Protein AF-A0AAV8YKA9-F1 (afdb_monomer_lite)

Secondary structure (DSSP, 8-state):
-TTHHHHHHHHIIIIITTT---HHHHH-TTT--S---------PPPP-------PPTTEESTTS-EE-TTEEEEEE-SS-EEEEEPPTTBSS-BSSSSGGGBSSBPTTEEEETTTEEEEGGG---

Radius of gyration: 22.98 Å; chains: 1; bounding box: 53×54×50 Å

Organism: NCBI:txid1265417

Structure (mmCIF, N/CA/C/O backbone):
data_AF-A0AAV8YKA9-F1
#
_entry.id   AF-A0AAV8YKA9-F1
#
loop_
_atom_site.group_PDB
_atom_site.id
_atom_site.type_symbol
_atom_site.label_atom_id
_atom_site.label_alt_id
_atom_site.label_comp_id
_atom_site.label_asym_id
_atom_site.label_entity_id
_atom_site.label_seq_id
_atom_site.pdbx_PDB_ins_code
_atom_site.Cartn_x
_atom_site.Cartn_y
_atom_site.Cartn_z
_atom_site.occupancy
_atom_site.B_iso_or_equiv
_atom_site.auth_seq_id
_atom_site.auth_comp_id
_atom_site.auth_asym_id
_atom_site.auth_atom_id
_atom_site.pdbx_PDB_model_num
ATOM 1 N N . MET A 1 1 ? -8.474 42.521 8.235 1.00 45.38 1 MET A N 1
ATOM 2 C CA . MET A 1 1 ? -7.751 42.774 9.494 1.00 45.38 1 MET A CA 1
ATOM 3 C C . MET A 1 1 ? -7.545 41.431 10.164 1.00 45.38 1 MET A C 1
ATOM 5 O O . MET A 1 1 ? -8.525 40.739 10.382 1.00 45.38 1 MET A O 1
ATOM 9 N N . VAL A 1 2 ? -6.290 41.041 10.376 1.00 50.59 2 VAL A N 1
ATOM 10 C CA . VAL A 1 2 ? -5.842 39.790 11.018 1.00 50.59 2 VAL A CA 1
ATOM 11 C C . VAL A 1 2 ? -5.698 40.077 12.515 1.00 50.59 2 VAL A C 1
ATOM 13 O O . VAL A 1 2 ? -4.612 40.037 13.054 1.00 50.59 2 VAL A O 1
ATOM 16 N N . GLU A 1 3 ? -6.768 40.554 13.144 1.00 51.59 3 GLU A N 1
ATOM 17 C CA . GLU A 1 3 ? -6.716 41.027 14.543 1.00 51.59 3 GLU A CA 1
ATOM 18 C C . GLU A 1 3 ? -7.886 40.444 15.353 1.00 51.59 3 GLU A C 1
ATOM 20 O O . GLU A 1 3 ? -7.728 40.112 16.517 1.00 51.59 3 GLU A O 1
ATOM 25 N N . GLU A 1 4 ? -9.044 40.185 14.730 1.00 51.38 4 GLU A N 1
ATOM 26 C CA . GLU A 1 4 ? -10.173 39.498 15.395 1.00 51.38 4 GLU A CA 1
ATOM 27 C C . GLU A 1 4 ? -9.948 37.978 15.542 1.00 51.38 4 GLU A C 1
ATOM 29 O O . GLU A 1 4 ? -10.684 37.283 16.238 1.00 51.38 4 GLU A O 1
ATOM 34 N N . SER A 1 5 ? -8.924 37.438 14.878 1.00 53.69 5 SER A N 1
ATOM 35 C CA . SER A 1 5 ? -8.603 36.006 14.886 1.00 53.69 5 SER A CA 1
ATOM 36 C C . SER A 1 5 ? -7.747 35.579 16.084 1.00 53.69 5 SER A C 1
ATOM 38 O O . SER A 1 5 ? -7.619 34.382 16.322 1.00 53.69 5 SER A O 1
ATOM 40 N N . GLU A 1 6 ? -7.166 36.526 16.827 1.00 54.12 6 GLU A N 1
ATOM 41 C CA . GLU A 1 6 ? -6.240 36.233 17.932 1.00 54.12 6 GLU A CA 1
ATOM 42 C C . GLU A 1 6 ? -6.951 36.168 19.295 1.00 54.12 6 GLU A C 1
ATOM 44 O O . GLU A 1 6 ? -6.663 35.277 20.089 1.00 54.12 6 GLU A O 1
ATOM 49 N N . GLU A 1 7 ? -7.964 37.009 19.533 1.00 59.78 7 GLU A N 1
ATOM 50 C CA . GLU A 1 7 ? -8.705 37.048 20.810 1.00 59.78 7 GLU A CA 1
ATOM 51 C C . GLU A 1 7 ? -9.440 35.726 21.108 1.00 59.78 7 GLU A C 1
ATOM 53 O O . GLU A 1 7 ? -9.473 35.240 22.239 1.00 59.78 7 GLU A O 1
ATOM 58 N N . SER A 1 8 ? -9.982 35.091 20.067 1.00 56.53 8 SER A N 1
ATOM 59 C CA . SER A 1 8 ? -10.696 33.816 20.193 1.00 56.53 8 SER A CA 1
ATOM 60 C C . SER A 1 8 ? -9.776 32.651 20.579 1.00 56.53 8 SER A C 1
ATOM 62 O O . SER A 1 8 ? -10.197 31.753 21.315 1.00 56.53 8 SER A O 1
ATOM 64 N N . LEU A 1 9 ? -8.521 32.663 20.110 1.00 61.44 9 LEU A N 1
ATOM 65 C CA . LEU A 1 9 ? -7.509 31.655 20.445 1.00 61.44 9 LEU A CA 1
ATOM 66 C C . LEU A 1 9 ? -7.063 31.785 21.901 1.00 61.44 9 LEU A C 1
ATOM 68 O O . LEU A 1 9 ? -6.892 30.770 22.580 1.00 61.44 9 LEU A O 1
ATOM 72 N N . GLU A 1 10 ? -6.920 33.017 22.388 1.00 65.19 10 GLU A N 1
ATOM 73 C CA . GLU A 1 10 ? -6.549 33.280 23.776 1.00 65.19 10 GLU A CA 1
ATOM 74 C C . GLU A 1 10 ? -7.651 32.849 24.752 1.00 65.19 10 GLU A C 1
ATOM 76 O O . GLU A 1 10 ? -7.357 32.150 25.722 1.00 65.19 10 GLU A O 1
ATOM 81 N N . ASP A 1 11 ? -8.925 33.156 24.488 1.00 67.94 11 ASP A N 1
ATOM 82 C CA . ASP A 1 11 ? -10.021 32.755 25.386 1.00 67.94 11 ASP A CA 1
ATOM 83 C C . ASP A 1 11 ? -10.173 31.226 25.494 1.00 67.94 11 ASP A C 1
ATOM 85 O O . ASP A 1 11 ? -10.336 30.680 26.593 1.00 67.94 11 ASP A O 1
ATOM 89 N N . TRP A 1 12 ? -10.019 30.497 24.379 1.00 66.75 12 TRP A N 1
ATOM 90 C CA . TRP A 1 12 ? -9.986 29.033 24.426 1.00 66.75 12 TRP A CA 1
ATOM 91 C C . TRP A 1 12 ? -8.803 28.523 25.255 1.00 66.75 12 TRP A C 1
ATOM 93 O O . TRP A 1 12 ? -8.967 27.646 26.112 1.00 66.75 12 TRP A O 1
ATOM 103 N N . TRP A 1 13 ? -7.620 29.105 25.030 1.00 68.38 13 TRP A N 1
ATOM 104 C CA . TRP A 1 13 ? -6.394 28.725 25.719 1.00 68.38 13 TRP A CA 1
ATOM 105 C C . TRP A 1 13 ? -6.483 28.974 27.228 1.00 68.38 13 TRP A C 1
ATOM 107 O O . TRP A 1 13 ? -6.010 28.149 28.003 1.00 68.38 13 TRP A O 1
ATOM 117 N N . PHE A 1 14 ? -7.117 30.050 27.691 1.00 68.69 14 PHE A N 1
ATOM 118 C CA . PHE A 1 14 ? -7.175 30.337 29.127 1.00 68.69 14 PHE A CA 1
ATOM 119 C C . PHE A 1 14 ? -8.359 29.684 29.851 1.00 68.69 14 PHE A C 1
ATOM 121 O O . PHE A 1 14 ? -8.208 29.316 31.017 1.00 68.69 14 PHE A O 1
ATOM 128 N N . ASN A 1 15 ? -9.506 29.491 29.189 1.00 71.62 15 ASN A N 1
ATOM 129 C CA . ASN A 1 15 ? -10.756 29.178 29.893 1.00 71.62 15 ASN A CA 1
ATOM 130 C C . ASN A 1 15 ? -11.449 27.873 29.471 1.00 71.62 15 ASN A C 1
ATOM 132 O O . ASN A 1 15 ? -12.316 27.398 30.207 1.00 71.62 15 ASN A O 1
ATOM 136 N N . LYS A 1 16 ? -11.118 27.281 28.312 1.00 63.84 16 LYS A N 1
ATOM 137 C CA . LYS A 1 16 ? -11.929 26.195 27.717 1.00 63.84 16 LYS A CA 1
ATOM 138 C C . LYS A 1 16 ? -11.222 24.855 27.534 1.00 63.84 16 LYS A C 1
ATOM 140 O O . LYS A 1 16 ? -11.895 23.878 27.211 1.00 63.84 16 LYS A O 1
ATOM 145 N N . GLN A 1 17 ? -9.929 24.760 27.853 1.00 62.62 17 GLN A N 1
ATOM 146 C CA . GLN A 1 17 ? -9.156 23.513 27.726 1.00 62.62 17 GLN A CA 1
ATOM 147 C C . GLN A 1 17 ? -9.721 22.337 28.547 1.00 62.62 17 GLN A C 1
ATOM 149 O O . GLN A 1 17 ? -9.538 21.182 28.178 1.00 62.62 17 GLN A O 1
ATOM 154 N N . THR A 1 18 ? -10.409 22.603 29.660 1.00 61.62 18 THR A N 1
ATOM 155 C CA . THR A 1 18 ? -10.994 21.567 30.528 1.00 61.62 18 THR A CA 1
ATOM 156 C C . THR A 1 18 ? -12.390 21.110 30.099 1.00 61.62 18 THR A C 1
ATOM 158 O O . THR A 1 18 ? -12.767 19.987 30.424 1.00 61.62 18 THR A O 1
ATOM 161 N N . GLU A 1 19 ? -13.153 21.944 29.387 1.00 60.59 19 GLU A N 1
ATOM 162 C CA . GLU A 1 19 ? -14.506 21.611 28.903 1.00 60.59 19 GLU A CA 1
ATOM 163 C C . GLU A 1 19 ? -14.487 21.064 27.465 1.00 60.59 19 GLU A C 1
ATOM 165 O O . GLU A 1 19 ? -15.193 20.105 27.163 1.00 60.59 19 GLU A O 1
ATOM 170 N N . GLU A 1 20 ? -13.650 21.625 26.588 1.00 62.34 20 GLU A N 1
ATOM 171 C CA . GLU A 1 20 ? -13.492 21.228 25.181 1.00 62.34 20 GLU A CA 1
ATOM 172 C C . GLU A 1 20 ? -11.983 21.205 24.832 1.00 62.34 20 GLU A C 1
ATOM 174 O O . GLU A 1 20 ? -11.464 22.155 24.241 1.00 62.34 20 GLU A O 1
ATOM 179 N N . PRO A 1 21 ? -11.248 20.133 25.206 1.00 64.44 21 PRO A N 1
ATOM 180 C CA . PRO A 1 21 ? -9.786 20.045 25.063 1.00 64.44 21 PRO A CA 1
ATOM 181 C C . PRO A 1 21 ? -9.303 19.934 23.610 1.00 64.44 21 PRO A C 1
ATOM 183 O O . PRO A 1 21 ? -8.108 20.055 23.343 1.00 64.44 21 PRO A O 1
ATOM 186 N N . ASP A 1 22 ? -10.208 19.675 22.665 1.00 63.34 22 ASP A N 1
ATOM 187 C CA . ASP A 1 22 ? -9.878 19.562 21.249 1.00 63.34 22 ASP A CA 1
ATOM 188 C C . ASP A 1 22 ? -10.021 20.927 20.562 1.00 63.34 22 ASP A C 1
ATOM 190 O O . ASP A 1 22 ? -11.109 21.344 20.156 1.00 63.34 22 ASP A O 1
ATOM 194 N N . LEU A 1 23 ? -8.884 21.614 20.429 1.00 65.38 23 LEU A N 1
ATOM 195 C CA . LEU A 1 23 ? -8.771 22.909 19.755 1.00 65.38 23 LEU A CA 1
ATOM 196 C C . LEU A 1 23 ? -9.327 22.864 18.325 1.00 65.38 23 LEU A C 1
ATOM 198 O O . LEU A 1 23 ? -9.975 23.812 17.882 1.00 65.38 23 LEU A O 1
ATOM 202 N N . ASN A 1 24 ? -9.110 21.757 17.603 1.00 66.62 24 ASN A N 1
ATOM 203 C CA . ASN A 1 24 ? -9.588 21.626 16.231 1.00 66.62 24 ASN A CA 1
ATOM 204 C C . ASN A 1 24 ? -11.107 21.543 16.207 1.00 66.62 24 ASN A C 1
ATOM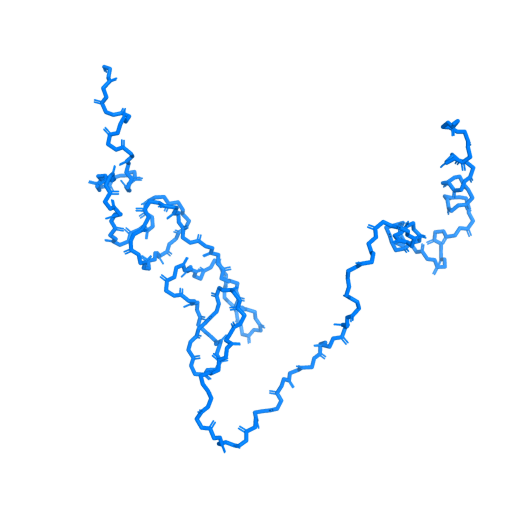 206 O O . ASN A 1 24 ? -11.718 22.148 15.339 1.00 66.62 24 ASN A O 1
ATOM 210 N N . LYS A 1 25 ? -11.732 20.859 17.167 1.00 63.44 25 LYS A N 1
ATOM 211 C CA . LYS A 1 25 ? -13.193 20.804 17.284 1.00 63.44 25 LYS A CA 1
ATOM 212 C C . LYS A 1 25 ? -13.802 22.166 17.636 1.00 63.44 25 LYS A C 1
ATOM 214 O O . LYS A 1 25 ? -14.838 22.510 17.073 1.00 63.44 25 LYS A O 1
ATOM 219 N N . TYR A 1 26 ? -13.156 22.936 18.515 1.00 61.91 26 TYR A N 1
ATOM 220 C CA . TYR A 1 26 ? -13.631 24.263 18.923 1.00 61.91 26 TYR A CA 1
ATOM 221 C C . TYR A 1 26 ? -13.585 25.283 17.773 1.00 61.91 26 TYR A C 1
ATOM 223 O O . TYR A 1 26 ? -14.528 26.048 17.595 1.00 61.91 26 TYR A O 1
ATOM 231 N N . PHE A 1 27 ? -12.537 25.241 16.941 1.00 58.84 27 PHE A N 1
ATOM 232 C CA . PHE A 1 27 ? -12.361 26.159 15.805 1.00 58.84 27 PHE A CA 1
ATOM 233 C C . PHE A 1 27 ? -12.854 25.628 14.446 1.00 58.84 27 PHE A C 1
ATOM 235 O O . PHE A 1 27 ? -12.948 26.398 13.493 1.00 58.84 27 PHE A O 1
ATOM 242 N N . CYS A 1 28 ? -13.189 24.337 14.308 1.00 60.50 28 CYS A N 1
ATOM 243 C CA . CYS A 1 28 ? -13.607 23.748 13.020 1.00 60.50 28 CYS A CA 1
ATOM 244 C C . CYS A 1 28 ? -14.988 24.190 12.522 1.00 60.50 28 CYS A C 1
ATOM 246 O O . CYS A 1 28 ? -15.377 23.824 11.408 1.00 60.50 28 CYS A O 1
ATOM 248 N N . ILE A 1 29 ? -15.744 24.971 13.290 1.00 60.19 29 ILE A N 1
ATOM 249 C CA . ILE A 1 29 ? -17.020 25.516 12.828 1.00 60.19 29 ILE A CA 1
ATOM 250 C C . ILE A 1 29 ? -16.735 26.797 12.041 1.00 60.19 29 ILE A C 1
ATOM 252 O O . ILE A 1 29 ? -16.946 27.881 12.554 1.00 60.19 29 ILE A O 1
ATOM 256 N N . ASP A 1 30 ? -16.191 26.649 10.828 1.00 52.75 30 ASP A N 1
ATOM 257 C CA . ASP A 1 30 ? -16.495 27.527 9.678 1.00 52.75 30 ASP A CA 1
ATOM 258 C C . ASP A 1 30 ? -15.782 27.119 8.376 1.00 52.75 30 ASP A C 1
ATOM 260 O O . ASP A 1 30 ? -16.167 27.562 7.294 1.00 52.75 30 ASP A O 1
ATOM 264 N N . THR A 1 31 ? -14.796 26.216 8.417 1.00 53.12 31 THR A N 1
ATOM 265 C CA . THR A 1 31 ? -14.022 25.839 7.214 1.00 53.12 31 THR A CA 1
ATOM 266 C C . THR A 1 31 ? -14.385 24.492 6.594 1.00 53.12 31 THR A C 1
ATOM 268 O O . THR A 1 31 ? -13.974 24.226 5.467 1.00 53.12 31 THR A O 1
ATOM 271 N N . LEU A 1 32 ? -15.202 23.656 7.244 1.00 48.78 32 LEU A N 1
ATOM 272 C CA . LEU A 1 32 ? -15.558 22.335 6.715 1.00 48.78 32 LEU A CA 1
ATOM 273 C C . LEU A 1 32 ? -17.060 22.052 6.818 1.00 48.78 32 LEU A C 1
ATOM 275 O O . LEU A 1 32 ? -17.524 21.206 7.577 1.00 48.78 32 LEU A O 1
ATOM 279 N N . LYS A 1 33 ? -17.833 22.691 5.935 1.00 49.09 33 LYS A N 1
ATOM 280 C CA . LYS A 1 33 ? -19.071 22.084 5.426 1.00 49.09 33 LYS A CA 1
ATOM 281 C C . LYS A 1 33 ? -18.714 20.911 4.507 1.00 49.09 33 LYS A C 1
ATOM 283 O O . LYS A 1 33 ? -18.854 21.006 3.292 1.00 49.09 33 LYS A O 1
ATOM 288 N N . TYR A 1 34 ? -18.260 19.798 5.073 1.00 44.31 34 TYR A N 1
ATOM 289 C CA . TYR A 1 34 ? -18.298 18.516 4.378 1.00 44.31 34 TYR A CA 1
ATOM 290 C C . TYR A 1 34 ? -18.632 17.395 5.362 1.00 44.31 34 TYR A C 1
ATOM 292 O O . TYR A 1 34 ? -17.796 16.939 6.131 1.00 44.31 34 TYR A O 1
ATOM 300 N N . ALA A 1 35 ? -19.906 17.007 5.296 1.00 45.06 35 ALA A N 1
ATOM 301 C CA . ALA A 1 35 ? -20.482 15.738 5.722 1.00 45.06 35 ALA A CA 1
ATOM 302 C C . ALA A 1 35 ? -20.233 15.292 7.174 1.00 45.06 35 ALA A C 1
ATOM 304 O O . ALA A 1 35 ? -19.345 14.506 7.493 1.00 45.06 35 ALA A O 1
ATOM 305 N N . THR A 1 36 ? -21.171 15.672 8.039 1.00 52.19 36 THR A N 1
ATOM 306 C CA . THR A 1 36 ? -21.560 14.855 9.188 1.00 52.19 36 THR A CA 1
ATOM 307 C C . THR A 1 36 ? -22.099 13.505 8.708 1.00 52.19 36 THR A C 1
ATOM 309 O O . THR A 1 36 ? -23.093 13.490 7.990 1.00 52.19 36 THR A O 1
ATOM 312 N N . THR A 1 37 ? -21.511 12.405 9.168 1.00 43.91 37 THR A N 1
ATOM 313 C CA . THR A 1 37 ? -22.231 11.340 9.890 1.00 43.91 37 THR A CA 1
ATOM 314 C C . THR A 1 37 ? -21.214 10.395 10.513 1.00 43.91 37 THR A C 1
ATOM 316 O O . THR A 1 37 ? -20.628 9.542 9.852 1.00 43.91 37 THR A O 1
ATOM 319 N N . THR A 1 38 ? -21.047 10.516 11.822 1.00 51.50 38 THR A N 1
ATOM 320 C CA . THR A 1 38 ? -20.678 9.400 12.683 1.00 51.50 38 THR A CA 1
ATOM 321 C C . THR A 1 38 ? -21.690 8.271 12.483 1.00 51.50 38 THR A C 1
ATOM 323 O O . THR A 1 38 ? -22.830 8.364 12.927 1.00 51.50 38 THR A O 1
ATOM 326 N N . ALA A 1 39 ? -21.262 7.183 11.852 1.00 43.34 39 ALA A N 1
ATOM 327 C CA . ALA A 1 39 ? -21.894 5.879 11.988 1.00 43.34 39 ALA A CA 1
ATOM 328 C C . ALA A 1 39 ? -20.798 4.816 12.116 1.00 43.34 39 ALA A C 1
ATOM 330 O O . ALA A 1 39 ? -20.552 4.021 11.218 1.00 43.34 39 ALA A O 1
ATOM 331 N N . ASN A 1 40 ? -20.142 4.798 13.280 1.00 54.81 40 ASN A N 1
ATOM 332 C CA . ASN A 1 40 ? -19.517 3.583 13.795 1.00 54.81 40 ASN A CA 1
ATOM 333 C C . ASN A 1 40 ? -20.633 2.580 14.120 1.00 54.81 40 ASN A C 1
ATOM 335 O O . ASN A 1 40 ? -21.048 2.444 15.269 1.00 54.81 40 ASN A O 1
ATOM 339 N N . ALA A 1 41 ? -21.147 1.903 13.101 1.00 48.44 41 ALA A N 1
ATOM 340 C CA . ALA A 1 41 ? -22.026 0.761 13.254 1.00 48.44 41 ALA A CA 1
ATOM 341 C C . ALA A 1 41 ? -21.486 -0.350 12.357 1.00 48.44 41 ALA A C 1
ATOM 343 O O . ALA A 1 41 ? -21.458 -0.215 11.137 1.00 48.44 41 ALA A O 1
ATOM 344 N N . ARG A 1 42 ? -21.054 -1.457 12.973 1.00 49.41 42 ARG A N 1
ATOM 345 C CA . ARG A 1 42 ? -20.931 -2.748 12.289 1.00 49.41 42 ARG A CA 1
ATOM 346 C C . ARG A 1 42 ? -22.242 -2.979 11.542 1.00 49.41 42 ARG A C 1
ATOM 348 O O . ARG A 1 42 ? -23.273 -3.175 12.184 1.00 49.41 42 ARG A O 1
ATOM 355 N N . ALA A 1 43 ? -22.204 -2.915 10.216 1.00 52.28 43 ALA A N 1
ATOM 356 C CA . ALA A 1 43 ? -23.346 -3.265 9.398 1.00 52.28 43 ALA A CA 1
ATOM 357 C C . ALA A 1 43 ? -23.671 -4.741 9.662 1.00 52.28 43 ALA A C 1
ATOM 359 O O . ALA A 1 43 ? -22.893 -5.638 9.342 1.00 52.28 43 ALA A O 1
ATOM 360 N N . LEU A 1 44 ? -24.808 -4.980 10.316 1.00 52.38 44 LEU A N 1
ATOM 361 C CA . LEU A 1 44 ? -25.486 -6.266 10.268 1.00 52.38 44 LEU A CA 1
ATOM 362 C C . LEU A 1 44 ? -25.751 -6.553 8.787 1.00 52.38 44 LEU A C 1
ATOM 364 O O . LEU A 1 44 ? -26.343 -5.724 8.096 1.00 52.38 44 LEU A O 1
ATOM 368 N N . ALA A 1 45 ? -25.241 -7.681 8.301 1.00 51.88 45 ALA A N 1
ATOM 369 C CA . ALA A 1 45 ? -25.377 -8.096 6.913 1.00 51.88 45 ALA A CA 1
ATOM 370 C C . ALA A 1 45 ? -26.859 -8.087 6.483 1.00 51.88 45 ALA A C 1
ATOM 372 O O . ALA A 1 45 ? -27.676 -8.708 7.168 1.00 51.88 45 ALA A O 1
ATOM 373 N N . PRO A 1 46 ? -27.230 -7.427 5.370 1.00 46.72 46 PRO A N 1
ATOM 374 C CA . PRO A 1 46 ? -28.542 -7.628 4.777 1.00 46.72 46 PRO A CA 1
ATOM 375 C C . PRO A 1 46 ? -28.575 -8.977 4.044 1.00 46.72 46 PRO A C 1
ATOM 377 O O . PRO A 1 46 ? -27.678 -9.311 3.266 1.00 46.72 46 PRO A O 1
ATOM 380 N N . GLU A 1 47 ? -29.619 -9.766 4.304 1.00 56.56 47 GLU A N 1
ATOM 381 C CA . GLU A 1 47 ? -29.941 -10.958 3.523 1.00 56.56 47 GLU A CA 1
ATOM 382 C C . GLU A 1 47 ? -30.185 -10.567 2.058 1.00 56.56 47 GLU A C 1
ATOM 384 O O . GLU A 1 47 ? -31.082 -9.786 1.766 1.00 56.56 47 GLU A O 1
ATOM 389 N N . ARG A 1 48 ? -29.355 -11.136 1.170 1.00 61.81 48 ARG A N 1
ATOM 390 C CA . ARG A 1 48 ? -29.584 -11.413 -0.261 1.00 61.81 48 ARG A CA 1
ATOM 391 C C . ARG A 1 48 ? -30.433 -10.392 -1.032 1.00 61.81 48 ARG A C 1
ATOM 393 O O . ARG A 1 48 ? -31.643 -10.474 -0.964 1.00 61.81 48 ARG A O 1
ATOM 400 N N . GLU A 1 49 ? -29.795 -9.635 -1.926 1.00 42.16 49 GLU A N 1
ATOM 401 C CA . GLU A 1 49 ? -30.057 -9.594 -3.381 1.00 42.16 49 GLU A CA 1
ATOM 402 C C . GLU A 1 49 ? -28.758 -9.111 -4.051 1.00 42.16 49 GLU A C 1
ATOM 404 O O . GLU A 1 49 ? -27.974 -8.392 -3.435 1.00 42.16 49 GLU A O 1
ATOM 409 N N . THR A 1 50 ? -28.450 -9.571 -5.263 1.00 50.53 50 THR A N 1
ATOM 410 C CA . THR A 1 50 ? -27.177 -9.317 -5.962 1.00 50.53 50 THR A CA 1
ATOM 411 C C . THR A 1 50 ? -26.966 -7.831 -6.268 1.00 50.53 50 THR A C 1
ATOM 413 O O . THR A 1 50 ? -27.237 -7.366 -7.372 1.00 50.53 50 THR A O 1
ATOM 416 N N . ALA A 1 51 ? -26.445 -7.094 -5.299 1.00 49.88 51 ALA A N 1
ATOM 417 C CA . ALA A 1 51 ? -25.788 -5.817 -5.486 1.00 49.88 51 ALA A CA 1
ATOM 418 C C . ALA A 1 51 ? -24.305 -6.061 -5.219 1.00 49.88 51 ALA A C 1
ATOM 420 O O . ALA A 1 51 ? -23.947 -6.565 -4.158 1.00 49.88 51 ALA A O 1
ATOM 421 N N . SER A 1 52 ? -23.451 -5.752 -6.196 1.00 53.09 52 SER A N 1
ATOM 422 C CA . SER A 1 52 ? -22.004 -5.680 -5.996 1.00 53.09 52 SER A CA 1
ATOM 423 C C . SER A 1 52 ? -21.759 -4.859 -4.733 1.00 53.09 52 SER A C 1
ATOM 425 O O . SER A 1 52 ? -22.004 -3.651 -4.755 1.00 53.09 52 SER A O 1
ATOM 427 N N . ALA A 1 53 ? -21.358 -5.510 -3.635 1.00 60.84 53 ALA A N 1
ATOM 428 C CA . ALA A 1 53 ? -21.009 -4.836 -2.396 1.00 60.84 53 ALA A CA 1
ATOM 429 C C . ALA A 1 53 ? -19.984 -3.766 -2.771 1.00 60.84 53 ALA A C 1
ATOM 431 O O . ALA A 1 53 ? -18.878 -4.070 -3.220 1.00 60.84 53 ALA A O 1
ATOM 432 N N . THR A 1 54 ? -20.407 -2.504 -2.751 1.00 78.69 54 THR A N 1
ATOM 433 C CA . THR A 1 54 ? -19.521 -1.408 -3.120 1.00 78.69 54 THR A CA 1
ATOM 434 C C . THR A 1 54 ? -18.672 -1.163 -1.892 1.00 78.69 54 THR A C 1
ATOM 436 O O . THR A 1 54 ? -19.077 -0.443 -0.985 1.00 78.69 54 THR A O 1
ATOM 439 N N . CYS A 1 55 ? -17.550 -1.871 -1.820 1.00 86.69 55 CYS A N 1
ATOM 440 C CA . CYS A 1 55 ? -16.588 -1.695 -0.751 1.00 86.69 55 CYS A CA 1
ATOM 441 C C . CYS A 1 55 ? -16.027 -0.274 -0.762 1.00 86.69 55 CYS A C 1
ATOM 443 O O . CYS A 1 55 ? -15.969 0.388 -1.804 1.00 86.69 55 CYS A O 1
ATOM 445 N N . GLU A 1 56 ? -15.597 0.183 0.411 1.00 87.06 56 GLU A N 1
ATOM 446 C CA . GLU A 1 56 ? -14.853 1.431 0.526 1.00 87.06 56 GLU A CA 1
ATOM 447 C C . GLU A 1 56 ? -13.593 1.394 -0.344 1.00 87.06 56 GLU A C 1
ATOM 449 O O . GLU A 1 56 ? -13.031 0.331 -0.632 1.00 87.06 56 GLU A O 1
ATOM 454 N N . GLN A 1 57 ? -13.129 2.575 -0.755 1.00 89.00 57 GLN A N 1
ATOM 455 C CA . GLN A 1 57 ? -11.923 2.691 -1.560 1.00 89.00 57 GLN A CA 1
ATOM 456 C C . GLN A 1 57 ? -10.744 2.015 -0.846 1.00 89.00 57 GLN A C 1
ATOM 458 O O . GLN A 1 57 ? -10.339 2.417 0.241 1.00 89.00 57 GLN A O 1
ATOM 463 N N . GLY A 1 58 ? -10.188 0.989 -1.487 1.00 90.44 58 GLY A N 1
ATOM 464 C CA . GLY A 1 58 ? -9.073 0.209 -0.955 1.00 90.44 58 GLY A CA 1
ATOM 465 C C . GLY A 1 58 ? -9.437 -1.165 -0.413 1.00 90.44 58 GLY A C 1
ATOM 466 O O . GLY A 1 58 ? -8.536 -1.983 -0.226 1.00 90.44 58 GLY A O 1
ATOM 467 N N . TYR A 1 59 ? -10.726 -1.459 -0.263 1.00 93.06 59 TYR A N 1
ATOM 468 C CA . TYR A 1 59 ? -11.225 -2.741 0.222 1.00 93.06 59 TYR A CA 1
ATOM 469 C C . TYR A 1 59 ? -12.001 -3.482 -0.871 1.00 93.06 59 TYR A C 1
ATOM 471 O O . TYR A 1 59 ? -12.501 -2.892 -1.828 1.00 93.06 59 TYR A O 1
ATOM 479 N N . GLY A 1 60 ? -12.065 -4.801 -0.753 1.00 91.69 60 GLY A N 1
ATOM 480 C CA . GLY A 1 60 ? -12.690 -5.700 -1.711 1.00 91.69 60 GLY A CA 1
ATOM 481 C C . GLY A 1 60 ? -13.060 -7.039 -1.078 1.00 91.69 60 GLY A C 1
ATOM 482 O O . GLY A 1 60 ? -12.816 -7.276 0.105 1.00 91.69 60 GLY A O 1
ATOM 483 N N . GLY A 1 61 ? -13.649 -7.916 -1.888 1.00 88.12 61 GLY A N 1
ATOM 484 C CA . GLY A 1 61 ? -14.209 -9.194 -1.441 1.00 88.12 61 GLY A CA 1
ATOM 485 C C . GLY A 1 61 ? -15.701 -9.100 -1.118 1.00 88.12 61 GLY A C 1
ATOM 486 O O . GLY A 1 61 ? -16.274 -8.013 -1.088 1.00 88.12 61 GLY A O 1
ATOM 487 N N . ASP A 1 62 ? -16.325 -10.253 -0.873 1.00 86.62 62 ASP A N 1
ATOM 488 C CA . ASP A 1 62 ? -17.771 -10.349 -0.621 1.00 86.62 62 ASP A CA 1
ATOM 489 C C . ASP A 1 62 ? -18.200 -9.611 0.660 1.00 86.62 62 ASP A C 1
ATOM 491 O O . ASP A 1 62 ? -19.331 -9.138 0.759 1.00 86.62 62 ASP A O 1
ATOM 495 N N . TYR A 1 63 ? -17.277 -9.483 1.622 1.00 86.00 63 TYR A N 1
ATOM 496 C CA . TYR A 1 63 ? -17.491 -8.828 2.915 1.00 86.00 63 TYR A CA 1
ATOM 497 C C . TYR A 1 63 ? -16.606 -7.591 3.129 1.00 86.00 63 TYR A C 1
ATOM 499 O O . TYR A 1 63 ? -16.553 -7.073 4.243 1.00 86.00 63 TYR A O 1
ATOM 507 N N . CYS A 1 64 ? -15.910 -7.108 2.091 1.00 89.50 64 CYS A N 1
ATOM 508 C CA . CYS A 1 64 ? -14.961 -5.988 2.185 1.00 89.50 64 CYS A CA 1
ATOM 509 C C . CYS A 1 64 ? -13.858 -6.188 3.245 1.00 89.50 64 CYS A C 1
ATOM 511 O O . CYS A 1 64 ? -13.329 -5.231 3.807 1.00 89.50 64 CYS A O 1
ATOM 513 N N . ASP A 1 65 ? -13.513 -7.443 3.521 1.00 89.88 65 ASP A N 1
ATOM 514 C CA . ASP A 1 65 ? -12.530 -7.887 4.510 1.00 89.88 65 ASP A CA 1
ATOM 515 C C . ASP A 1 65 ? -11.164 -8.209 3.881 1.00 89.88 65 ASP A C 1
ATOM 517 O O . ASP A 1 65 ? -10.285 -8.794 4.519 1.00 89.88 65 ASP A O 1
ATOM 521 N N . GLN A 1 66 ? -10.979 -7.824 2.619 1.00 92.44 66 GLN A N 1
ATOM 522 C CA . GLN A 1 66 ? -9.745 -7.982 1.863 1.00 92.44 66 GLN A CA 1
ATOM 523 C C . GLN A 1 66 ? -9.349 -6.644 1.250 1.00 92.44 66 GLN A C 1
ATOM 525 O O . GLN A 1 66 ? -10.192 -5.780 1.011 1.00 92.44 66 GLN A O 1
ATOM 530 N N . CYS A 1 67 ? -8.064 -6.462 0.960 1.00 94.62 67 CYS A N 1
ATOM 531 C CA . CYS A 1 67 ? -7.640 -5.301 0.191 1.00 94.62 67 CYS A CA 1
ATOM 532 C C . CYS A 1 67 ? -8.054 -5.446 -1.275 1.00 94.62 67 CYS A C 1
ATOM 534 O O . CYS A 1 67 ? -7.989 -6.529 -1.860 1.00 94.62 67 CYS A O 1
ATOM 536 N N . ALA A 1 68 ? -8.474 -4.336 -1.878 1.00 93.75 68 ALA A N 1
ATOM 537 C CA . ALA A 1 68 ? -8.755 -4.275 -3.304 1.00 93.75 68 ALA A CA 1
ATOM 538 C C . ALA A 1 68 ? -7.493 -4.591 -4.126 1.00 93.75 68 ALA A C 1
ATOM 540 O O . ALA A 1 68 ? -6.370 -4.441 -3.654 1.00 93.75 68 ALA A O 1
ATOM 541 N N . ALA A 1 69 ? -7.662 -4.953 -5.400 1.00 90.44 69 ALA A N 1
ATOM 542 C CA . ALA A 1 69 ? -6.557 -5.387 -6.262 1.00 90.44 69 ALA A CA 1
ATOM 543 C C . ALA A 1 69 ? -5.421 -4.359 -6.447 1.00 90.44 69 ALA A C 1
ATOM 545 O O . ALA A 1 69 ? -4.340 -4.747 -6.867 1.00 90.44 69 ALA A O 1
ATOM 546 N N . SER A 1 70 ? -5.645 -3.075 -6.154 1.00 92.00 70 SER A N 1
ATOM 547 C CA . SER A 1 70 ? -4.620 -2.016 -6.213 1.00 92.00 70 SER A CA 1
ATOM 548 C C . SER A 1 70 ? -4.100 -1.608 -4.831 1.00 92.00 70 SER A C 1
ATOM 550 O O . SER A 1 70 ? -3.532 -0.529 -4.689 1.00 92.00 70 SER A O 1
ATOM 552 N N . TYR A 1 71 ? -4.334 -2.428 -3.807 1.00 95.62 71 TYR A N 1
ATOM 553 C CA . TYR A 1 71 ? -3.978 -2.159 -2.419 1.00 95.62 71 TYR A CA 1
ATOM 554 C C . TYR A 1 71 ? -3.335 -3.401 -1.790 1.00 95.62 71 TYR A C 1
ATOM 556 O O . TYR A 1 71 ? -3.637 -4.531 -2.169 1.00 95.62 71 TYR A O 1
ATOM 564 N N . TY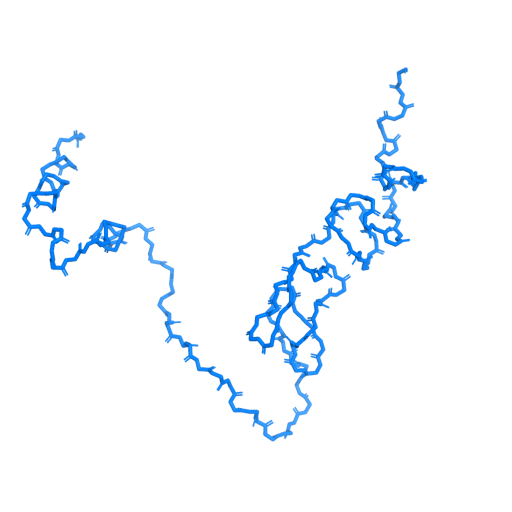R A 1 72 ? -2.451 -3.194 -0.817 1.00 95.62 72 TYR A N 1
ATOM 565 C CA . TYR A 1 72 ? -1.819 -4.257 -0.036 1.00 95.62 72 TYR A CA 1
ATOM 566 C C . TYR A 1 72 ? -2.171 -4.136 1.446 1.00 95.62 72 TYR A C 1
ATOM 568 O O . TYR A 1 72 ? -2.477 -3.048 1.941 1.00 95.62 72 TYR A O 1
ATOM 576 N N . GLU A 1 73 ? -2.093 -5.257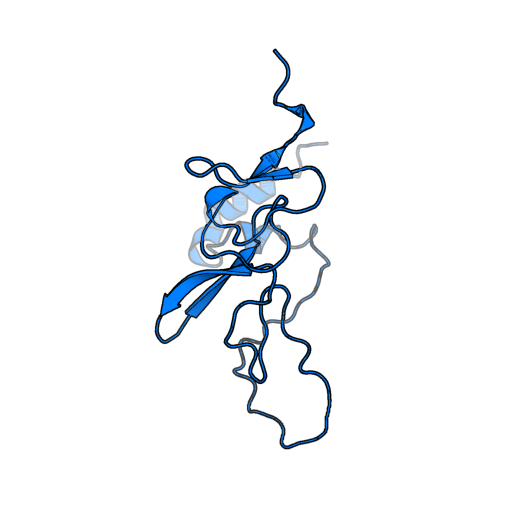 2.162 1.00 96.00 73 GLU A N 1
ATOM 577 C CA . GLU A 1 73 ? -2.285 -5.311 3.612 1.00 96.00 73 GLU A CA 1
ATOM 578 C C . GLU A 1 73 ? -1.082 -4.649 4.307 1.00 96.00 73 GLU A C 1
ATOM 580 O O . GLU A 1 73 ? -0.026 -5.254 4.486 1.00 96.00 73 GLU A O 1
ATOM 585 N N . ALA A 1 74 ? -1.219 -3.376 4.676 1.00 95.31 74 ALA A N 1
ATOM 586 C CA . ALA A 1 74 ? -0.182 -2.644 5.400 1.00 95.31 74 ALA A CA 1
ATOM 587 C C . ALA A 1 74 ? -0.147 -3.019 6.887 1.00 95.31 74 ALA A C 1
ATOM 589 O O . ALA A 1 74 ? 0.904 -2.943 7.523 1.00 95.31 74 ALA A O 1
ATOM 590 N N . TYR A 1 75 ? -1.295 -3.416 7.438 1.00 93.56 75 TYR A N 1
ATOM 591 C CA . TYR A 1 75 ? -1.428 -3.921 8.799 1.00 93.56 75 TYR A CA 1
ATOM 592 C C . TYR A 1 75 ? -2.688 -4.783 8.922 1.00 93.56 75 TYR A C 1
ATOM 594 O O . TYR A 1 75 ? -3.713 -4.452 8.325 1.00 93.56 75 TYR A O 1
ATOM 602 N N . LYS A 1 76 ? -2.629 -5.861 9.709 1.00 93.25 76 LYS A N 1
ATOM 603 C CA . LYS A 1 76 ? -3.773 -6.740 9.971 1.00 93.25 76 LYS A CA 1
ATOM 604 C C . LYS A 1 76 ? -3.704 -7.344 11.372 1.00 93.25 76 LYS A C 1
ATOM 606 O O . LYS A 1 76 ? -2.699 -7.960 11.723 1.00 93.25 76 LYS A O 1
ATOM 611 N N . ASP A 1 77 ? -4.782 -7.201 12.132 1.00 92.56 77 ASP A N 1
ATOM 612 C CA . ASP A 1 77 ? -5.071 -7.920 13.377 1.00 92.56 77 ASP A CA 1
ATOM 613 C C . ASP A 1 77 ? -6.544 -8.381 13.394 1.00 92.56 77 ASP A C 1
ATOM 615 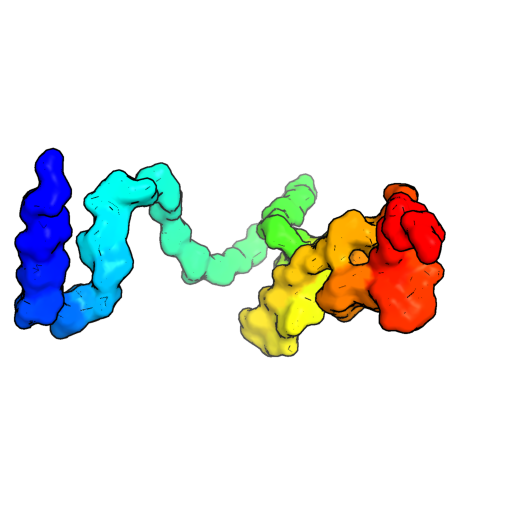O O . ASP A 1 77 ? -7.268 -8.225 12.410 1.00 92.56 77 ASP A O 1
ATOM 619 N N . ASP A 1 78 ? -7.010 -8.942 14.513 1.00 88.19 78 ASP A N 1
ATOM 620 C CA . ASP A 1 78 ? -8.382 -9.461 14.648 1.00 88.19 78 ASP A CA 1
ATOM 621 C C . ASP A 1 78 ? -9.469 -8.377 14.525 1.00 88.19 78 ASP A C 1
ATOM 623 O O . ASP A 1 78 ? -10.645 -8.690 14.326 1.00 88.19 78 ASP A O 1
ATOM 627 N N . LYS A 1 79 ? -9.107 -7.099 14.704 1.00 85.50 79 LYS A N 1
ATOM 628 C CA . LYS A 1 79 ? -10.059 -5.980 14.735 1.00 85.50 79 LYS A CA 1
ATOM 629 C C . LYS A 1 79 ? -9.853 -4.962 13.622 1.00 85.50 79 LYS A C 1
ATOM 631 O O . LYS A 1 79 ? -10.795 -4.227 13.327 1.00 85.50 79 LYS A O 1
ATOM 636 N N . LYS A 1 80 ? -8.661 -4.877 13.035 1.00 87.88 80 LYS A N 1
ATOM 637 C CA . LYS A 1 80 ? -8.306 -3.855 12.055 1.00 87.88 80 LYS A CA 1
ATOM 638 C C . LYS A 1 80 ? -7.536 -4.467 10.891 1.00 87.88 80 LYS A C 1
ATOM 640 O O . LYS A 1 80 ? -6.473 -5.059 11.035 1.00 87.88 80 LYS A O 1
ATOM 645 N N . LEU A 1 81 ? -8.060 -4.214 9.700 1.00 90.50 81 LEU A N 1
ATOM 646 C CA . LEU A 1 81 ? -7.347 -4.365 8.445 1.00 90.50 81 LEU A CA 1
ATOM 647 C C . LEU A 1 81 ? -7.040 -2.964 7.924 1.00 90.50 81 LEU A C 1
ATOM 649 O O . LEU A 1 81 ? -7.937 -2.134 7.821 1.00 90.50 81 LEU A O 1
ATOM 653 N N . LEU A 1 82 ? -5.774 -2.692 7.628 1.00 94.38 82 LEU A N 1
ATOM 654 C CA . LEU A 1 82 ? -5.341 -1.459 6.989 1.00 94.38 82 LEU A CA 1
ATOM 655 C C . LEU A 1 82 ? -4.835 -1.787 5.589 1.00 94.38 82 LEU A C 1
ATOM 657 O O . LEU A 1 82 ? -3.772 -2.392 5.433 1.00 94.38 82 LEU A O 1
ATOM 661 N N . CYS A 1 83 ? -5.573 -1.331 4.585 1.00 96.19 83 CYS A N 1
ATOM 662 C CA . CYS A 1 83 ? -5.168 -1.423 3.191 1.00 96.19 83 CYS A CA 1
ATOM 663 C C . CYS A 1 83 ? -4.485 -0.126 2.753 1.00 96.19 83 CYS A C 1
ATOM 665 O O . CYS A 1 83 ? -4.975 0.970 3.016 1.00 96.19 83 CYS A O 1
ATOM 667 N N . SER A 1 84 ? -3.331 -0.236 2.101 1.00 95.88 84 SER A N 1
ATOM 668 C CA . SER A 1 84 ? -2.604 0.905 1.531 1.00 95.88 84 SER A CA 1
ATOM 669 C C . SER A 1 84 ? -2.431 0.723 0.036 1.00 95.88 84 SER A C 1
ATOM 671 O O . SER A 1 84 ? -2.285 -0.399 -0.439 1.00 95.88 84 SER A O 1
ATOM 673 N N . GLU A 1 85 ? -2.484 1.821 -0.710 1.00 95.88 85 GLU A N 1
ATOM 674 C CA . GLU A 1 85 ? -2.424 1.775 -2.168 1.00 95.88 85 GLU A CA 1
ATOM 675 C C . GLU A 1 85 ? -1.064 1.255 -2.648 1.00 95.88 85 GLU A C 1
ATOM 677 O O . GLU A 1 85 ? -0.007 1.553 -2.081 1.00 95.88 85 GLU A O 1
ATOM 682 N N . CYS A 1 86 ? -1.094 0.464 -3.713 1.00 96.75 86 CYS A N 1
ATOM 683 C CA . CYS A 1 86 ? 0.100 0.022 -4.401 1.00 96.75 86 CYS A CA 1
ATOM 684 C C . CYS A 1 86 ? 0.854 1.199 -5.016 1.00 96.75 86 CYS A C 1
ATOM 686 O O . CYS A 1 86 ? 0.295 2.239 -5.360 1.00 96.75 86 CYS A O 1
ATOM 688 N N . HIS A 1 87 ? 2.158 1.017 -5.210 1.00 96.62 87 HIS A N 1
ATOM 689 C CA . HIS A 1 87 ? 2.946 2.021 -5.904 1.00 96.62 87 HIS A CA 1
ATOM 690 C C . HIS A 1 87 ? 2.422 2.220 -7.337 1.00 96.62 87 HIS A C 1
ATOM 692 O O . HIS A 1 87 ? 2.064 1.257 -8.012 1.00 96.62 87 HIS A O 1
ATOM 698 N N . ILE A 1 88 ? 2.443 3.459 -7.838 1.00 94.31 88 ILE A N 1
ATOM 699 C CA . ILE A 1 88 ? 1.897 3.851 -9.156 1.00 94.31 88 ILE A CA 1
ATOM 700 C C . ILE A 1 88 ? 2.480 3.077 -10.351 1.00 94.31 88 ILE A C 1
ATOM 702 O O . ILE A 1 88 ? 1.937 3.104 -11.458 1.00 94.31 88 ILE A O 1
ATOM 706 N N . SER A 1 89 ? 3.618 2.421 -10.134 1.00 95.12 89 SER A N 1
ATOM 707 C CA . SER A 1 89 ? 4.305 1.599 -11.122 1.00 95.12 89 SER A CA 1
ATOM 708 C C . SER A 1 89 ? 3.777 0.170 -11.209 1.00 95.12 89 SER A C 1
ATOM 710 O O . SER A 1 89 ? 4.121 -0.532 -12.160 1.00 95.12 89 SER A O 1
ATOM 712 N N . CYS A 1 90 ? 2.952 -0.265 -10.255 1.00 96.00 90 CYS A N 1
ATOM 713 C CA . CYS A 1 90 ? 2.373 -1.599 -10.242 1.00 96.00 90 CYS A CA 1
ATOM 714 C C . CYS A 1 90 ? 1.232 -1.718 -11.265 1.00 96.00 90 CYS A C 1
ATOM 716 O O . CYS A 1 90 ? 0.410 -0.816 -11.4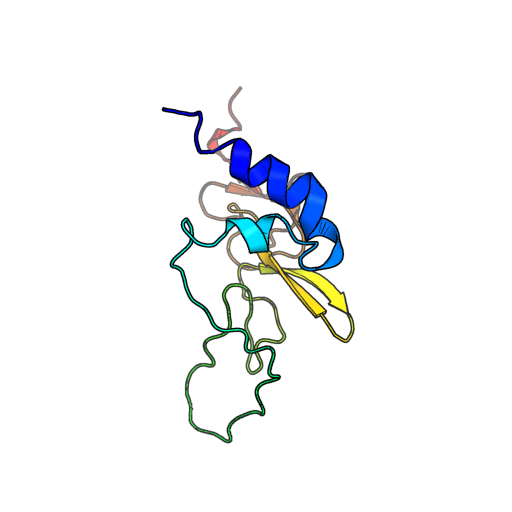35 1.00 96.00 90 CYS A O 1
ATOM 718 N N . GLU A 1 91 ? 1.162 -2.864 -11.936 1.00 94.81 91 GLU A N 1
ATOM 719 C CA . GLU A 1 91 ? 0.018 -3.289 -12.740 1.00 94.81 91 GLU A CA 1
ATOM 720 C C . GLU A 1 91 ? -0.723 -4.399 -11.995 1.00 94.81 91 GLU A C 1
ATOM 722 O O . GLU A 1 91 ? -0.386 -5.577 -12.119 1.00 94.81 91 GLU A O 1
ATOM 727 N N . GLY A 1 92 ? -1.719 -4.002 -11.203 1.00 90.69 92 GLY A N 1
ATOM 728 C CA . GLY A 1 92 ? -2.492 -4.907 -10.355 1.00 90.69 92 GLY A CA 1
ATOM 729 C C . GLY A 1 92 ? -1.927 -5.007 -8.932 1.00 90.69 92 GLY A C 1
ATOM 730 O O . GLY A 1 92 ? -1.421 -4.002 -8.422 1.00 90.69 92 GLY A O 1
ATOM 731 N N . PRO A 1 93 ? -2.021 -6.188 -8.289 1.00 93.19 93 PRO A N 1
ATOM 732 C CA . PRO A 1 93 ? -1.738 -6.329 -6.868 1.00 93.19 93 PRO A CA 1
ATOM 733 C C . PRO A 1 93 ? -0.259 -6.176 -6.537 1.00 93.19 93 PRO A C 1
ATOM 735 O O . PRO A 1 93 ? 0.643 -6.444 -7.340 1.00 93.19 93 PRO A O 1
ATOM 738 N N . CYS A 1 94 ? -0.027 -5.760 -5.299 1.00 95.62 94 CYS A N 1
ATOM 739 C CA . CYS A 1 94 ? 1.287 -5.642 -4.703 1.00 95.62 94 CYS A CA 1
ATOM 740 C C . CYS A 1 94 ? 1.287 -6.268 -3.307 1.00 95.62 94 CYS A C 1
ATOM 742 O O . CYS A 1 94 ? 0.247 -6.452 -2.682 1.00 95.62 94 CYS A O 1
ATOM 744 N N . THR A 1 95 ? 2.475 -6.623 -2.827 1.00 94.50 95 THR A N 1
ATOM 745 C CA . THR A 1 95 ? 2.652 -7.332 -1.551 1.00 94.50 95 THR A CA 1
ATOM 746 C C . THR A 1 95 ? 3.142 -6.433 -0.422 1.00 94.50 95 THR A C 1
ATOM 748 O O . THR A 1 95 ? 3.068 -6.813 0.741 1.00 94.50 95 THR A O 1
ATOM 751 N N . LYS A 1 96 ? 3.683 -5.258 -0.753 1.00 94.88 96 LYS A N 1
ATOM 752 C CA . LYS A 1 96 ? 4.278 -4.311 0.195 1.00 94.88 96 LYS A CA 1
ATOM 753 C C . LYS A 1 96 ? 4.372 -2.916 -0.413 1.00 94.88 96 LYS A C 1
ATOM 755 O O . LYS A 1 96 ? 4.193 -2.736 -1.618 1.00 94.88 96 LYS A O 1
ATOM 760 N N . ALA A 1 97 ? 4.739 -1.957 0.431 1.00 94.75 97 ALA A N 1
ATOM 761 C CA . ALA A 1 97 ? 5.005 -0.583 0.038 1.00 94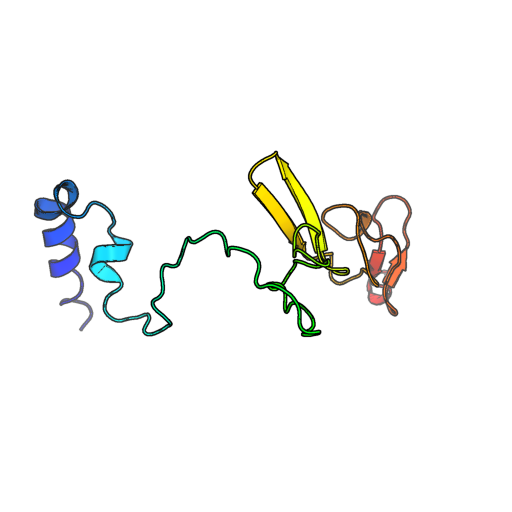.75 97 ALA A CA 1
ATOM 762 C C . ALA A 1 97 ? 6.081 -0.478 -1.059 1.00 94.75 97 ALA A C 1
ATOM 764 O O . ALA A 1 97 ? 7.097 -1.182 -1.038 1.00 94.75 97 ALA A O 1
ATOM 765 N N . GLY A 1 98 ? 5.892 0.485 -1.962 1.00 93.81 98 GLY A N 1
ATOM 766 C CA . GLY A 1 98 ? 6.887 0.876 -2.958 1.00 93.81 98 GLY A CA 1
ATOM 767 C C . GLY A 1 98 ? 6.960 -0.022 -4.204 1.00 93.81 98 GLY A C 1
ATOM 768 O O . GLY A 1 98 ? 6.263 -1.032 -4.311 1.00 93.81 98 GLY A O 1
ATOM 769 N N . PRO A 1 99 ? 7.818 0.341 -5.176 1.00 94.38 99 PRO A N 1
ATOM 770 C CA . PRO A 1 99 ? 7.903 -0.326 -6.480 1.00 94.38 99 PRO A CA 1
ATOM 771 C C . PRO A 1 99 ? 8.386 -1.782 -6.400 1.00 94.38 99 PRO A C 1
ATOM 773 O O . PRO A 1 99 ? 8.094 -2.577 -7.291 1.00 94.38 99 PRO A O 1
ATOM 776 N N . ILE A 1 100 ? 9.104 -2.143 -5.333 1.00 95.56 100 ILE A N 1
ATOM 777 C CA . ILE A 1 100 ? 9.574 -3.507 -5.043 1.00 95.56 100 ILE A CA 1
ATOM 778 C C . ILE A 1 100 ? 8.445 -4.456 -4.630 1.00 95.56 100 ILE A C 1
ATOM 780 O O . ILE A 1 100 ? 8.606 -5.672 -4.690 1.00 95.56 100 ILE A O 1
ATOM 784 N N . GLY A 1 101 ? 7.308 -3.923 -4.183 1.00 94.50 101 GLY A N 1
ATOM 785 C CA . GLY A 1 101 ? 6.146 -4.732 -3.831 1.00 94.50 101 GLY A CA 1
ATOM 786 C C . GLY A 1 101 ? 5.309 -5.163 -5.028 1.00 94.50 101 GLY A C 1
ATOM 787 O O . GLY A 1 101 ? 4.454 -6.032 -4.872 1.00 94.50 101 GLY A O 1
ATOM 788 N N . CYS A 1 102 ? 5.527 -4.578 -6.206 1.00 95.19 102 CYS A N 1
ATOM 789 C CA . CYS A 1 102 ? 4.735 -4.881 -7.388 1.00 95.19 102 CYS A CA 1
ATOM 790 C C . CYS A 1 102 ? 4.989 -6.313 -7.871 1.00 95.19 102 CYS A C 1
ATOM 792 O O . CYS A 1 102 ? 6.129 -6.696 -8.127 1.00 95.19 102 CYS A O 1
ATOM 794 N N . SER A 1 103 ? 3.924 -7.086 -8.095 1.00 93.12 103 SER A N 1
ATOM 795 C CA . SER A 1 103 ? 4.047 -8.384 -8.774 1.00 93.12 103 SER A CA 1
ATOM 796 C C . SER A 1 103 ? 4.297 -8.225 -10.276 1.00 93.12 103 SER A C 1
ATOM 798 O O . SER A 1 103 ? 4.974 -9.044 -10.894 1.00 93.12 103 SER A O 1
ATOM 800 N N . LYS A 1 104 ? 3.770 -7.149 -10.867 1.00 94.69 104 LYS A N 1
ATOM 801 C CA . LYS A 1 104 ? 3.931 -6.806 -12.279 1.00 94.69 104 LYS A CA 1
ATOM 802 C C . LYS A 1 104 ? 4.068 -5.296 -12.426 1.00 94.69 104 LYS A C 1
ATOM 804 O O . LYS A 1 104 ? 3.400 -4.546 -11.719 1.00 94.69 104 LYS A O 1
ATOM 809 N N . CYS A 1 105 ? 4.921 -4.857 -13.346 1.00 95.31 105 CYS A N 1
ATOM 810 C CA . CYS A 1 105 ? 5.076 -3.443 -13.665 1.00 95.31 105 CYS A CA 1
ATOM 811 C C . CYS A 1 105 ? 4.114 -3.014 -14.765 1.00 95.31 105 CYS A C 1
ATOM 813 O O . CYS A 1 105 ? 3.944 -3.729 -15.752 1.00 95.31 105 CYS A O 1
ATOM 815 N N . LYS A 1 106 ? 3.564 -1.811 -14.617 1.00 94.94 106 LYS A N 1
ATOM 816 C CA . LYS A 1 106 ? 2.743 -1.141 -15.624 1.00 94.94 106 LYS A CA 1
ATOM 817 C C . LYS A 1 106 ? 3.564 -0.815 -16.865 1.00 94.94 106 LYS A C 1
ATOM 819 O O . LYS A 1 106 ? 4.781 -0.627 -16.804 1.00 94.94 106 LYS A O 1
ATOM 824 N N . SER A 1 107 ? 2.892 -0.701 -18.008 1.00 92.94 107 SER A N 1
ATOM 825 C CA . SER A 1 107 ? 3.531 -0.225 -19.237 1.00 92.94 107 SER A CA 1
ATOM 826 C C . SER A 1 107 ? 4.258 1.107 -18.996 1.00 92.94 107 SER A C 1
ATOM 828 O O . SER A 1 107 ? 3.720 2.013 -18.363 1.00 92.94 107 SER A O 1
ATOM 830 N N . GLY A 1 108 ? 5.503 1.205 -19.467 1.00 90.50 108 GLY A N 1
ATOM 831 C CA . GLY A 1 108 ? 6.401 2.335 -19.182 1.00 90.50 108 GLY A CA 1
ATOM 832 C C . GLY A 1 108 ? 7.369 2.114 -18.012 1.00 90.50 108 GLY A C 1
ATOM 833 O O . GLY A 1 108 ? 8.310 2.886 -17.867 1.00 90.50 108 GLY A O 1
ATOM 834 N N . TRP A 1 109 ? 7.216 1.028 -17.253 1.00 93.69 109 TRP A N 1
ATOM 835 C CA . TRP A 1 109 ? 8.100 0.661 -16.145 1.00 93.69 109 TRP A CA 1
ATOM 836 C C . TRP A 1 109 ? 8.868 -0.638 -16.449 1.00 93.69 109 TRP A C 1
ATOM 838 O O . TRP A 1 109 ? 8.429 -1.456 -17.264 1.00 93.69 109 TRP A O 1
ATOM 848 N N . VAL A 1 110 ? 10.042 -0.821 -15.843 1.00 92.62 110 VAL A N 1
ATOM 849 C CA . VAL A 1 110 ? 10.897 -2.018 -15.964 1.00 92.62 110 VAL A CA 1
ATOM 850 C C . VAL A 1 110 ? 11.036 -2.663 -14.601 1.00 92.62 110 VAL A C 1
ATOM 852 O O . VAL A 1 110 ? 11.338 -1.978 -13.632 1.00 92.62 110 VAL A O 1
ATOM 855 N N . MET A 1 111 ? 10.834 -3.978 -14.537 1.00 92.44 111 MET A N 1
ATOM 856 C CA . MET A 1 111 ? 11.048 -4.738 -13.311 1.00 92.44 111 MET A CA 1
ATOM 857 C C . MET A 1 111 ? 12.545 -4.911 -13.055 1.00 92.44 111 MET A C 1
ATOM 859 O O . MET A 1 111 ? 13.238 -5.558 -13.839 1.00 92.44 111 MET A O 1
ATOM 863 N N . ASP A 1 112 ? 13.010 -4.373 -11.938 1.00 92.56 112 ASP A N 1
ATOM 864 C CA . ASP A 1 112 ? 14.323 -4.613 -11.358 1.00 92.56 112 ASP A CA 1
ATOM 865 C C . ASP A 1 112 ? 14.204 -5.538 -10.136 1.00 92.56 112 ASP A C 1
ATOM 867 O O . ASP A 1 112 ? 13.249 -5.447 -9.362 1.00 92.56 112 ASP A O 1
ATOM 871 N N . LYS A 1 113 ? 15.166 -6.447 -9.950 1.00 88.75 113 LYS A N 1
ATOM 872 C CA . LYS A 1 113 ? 15.103 -7.460 -8.881 1.00 88.75 113 LYS A CA 1
ATOM 873 C C . LYS A 1 113 ? 15.325 -6.882 -7.483 1.00 88.75 113 LYS A C 1
ATOM 875 O O . LYS A 1 113 ? 14.837 -7.461 -6.516 1.00 88.75 113 LYS A O 1
ATOM 880 N N . GLU A 1 114 ? 16.058 -5.779 -7.369 1.00 90.06 114 GLU A N 1
ATOM 881 C CA . GLU A 1 114 ? 16.418 -5.173 -6.084 1.00 90.06 114 GLU A CA 1
ATOM 882 C C . GLU A 1 114 ? 15.551 -3.958 -5.769 1.00 90.06 114 GLU A C 1
ATOM 884 O O . GLU A 1 114 ? 15.218 -3.707 -4.614 1.00 90.06 114 GLU A O 1
ATOM 889 N N . ARG A 1 115 ? 15.162 -3.203 -6.796 1.00 89.56 115 ARG A N 1
ATOM 890 C CA . ARG A 1 115 ? 14.425 -1.943 -6.659 1.00 89.56 115 ARG A CA 1
ATOM 891 C C . ARG A 1 115 ? 12.961 -2.039 -7.080 1.00 89.56 115 ARG A C 1
ATOM 893 O O . ARG A 1 115 ? 12.191 -1.127 -6.783 1.00 89.56 115 ARG A O 1
ATOM 900 N N . GLY A 1 116 ? 12.552 -3.130 -7.726 1.00 93.12 116 GLY A N 1
ATOM 901 C CA . GLY A 1 116 ? 11.204 -3.293 -8.259 1.00 93.12 116 GLY A CA 1
ATOM 902 C C . GLY A 1 116 ? 10.970 -2.520 -9.548 1.00 93.12 116 GLY A C 1
ATOM 903 O O . GLY A 1 116 ? 11.863 -2.358 -10.369 1.00 93.12 116 GLY A O 1
ATOM 904 N N . CYS A 1 117 ? 9.752 -2.032 -9.753 1.00 94.62 117 CYS A N 1
ATOM 905 C CA . CYS A 1 117 ? 9.385 -1.327 -10.978 1.00 94.62 117 CYS A CA 1
ATOM 906 C C . CYS A 1 117 ? 9.990 0.090 -11.074 1.00 94.62 117 CYS A C 1
ATOM 908 O O . CYS A 1 117 ? 9.557 0.997 -10.361 1.00 94.62 117 CYS A O 1
ATOM 910 N N . LEU A 1 118 ? 10.927 0.293 -12.007 1.00 92.31 118 LEU A N 1
ATOM 911 C CA . LEU A 1 118 ? 11.627 1.555 -12.295 1.00 92.31 118 LEU A CA 1
ATOM 912 C C . LEU A 1 118 ? 11.093 2.242 -13.567 1.00 92.31 118 LEU A C 1
ATOM 914 O O . LEU A 1 118 ? 10.742 1.557 -14.528 1.00 92.31 118 LEU A O 1
ATOM 918 N N . ASP A 1 119 ? 11.013 3.580 -13.593 1.00 88.44 119 ASP A N 1
ATOM 919 C CA . ASP A 1 119 ? 10.537 4.333 -14.772 1.00 88.44 119 ASP A CA 1
ATOM 920 C C . ASP A 1 119 ? 11.579 4.222 -15.897 1.00 88.44 119 ASP A C 1
ATOM 922 O O . ASP A 1 119 ? 12.742 4.595 -15.722 1.00 88.44 119 ASP A O 1
ATOM 926 N N . LYS A 1 120 ? 11.156 3.736 -17.074 1.00 76.81 120 LYS A N 1
ATOM 927 C CA . LYS A 1 120 ? 12.018 3.583 -18.261 1.00 76.81 120 LYS A CA 1
ATOM 928 C C . LYS A 1 120 ? 12.717 4.877 -18.669 1.00 76.81 120 LYS A C 1
ATOM 930 O O . LYS A 1 120 ? 13.780 4.825 -19.281 1.00 76.81 120 LYS A O 1
ATOM 935 N N . ARG A 1 121 ? 12.132 6.034 -18.356 1.00 70.06 121 ARG A N 1
ATOM 936 C CA . ARG A 1 121 ? 12.680 7.349 -18.710 1.00 70.06 121 ARG A CA 1
ATOM 937 C C . ARG A 1 121 ? 13.864 7.758 -17.840 1.00 70.06 121 ARG A C 1
ATOM 939 O O . ARG A 1 121 ? 14.571 8.686 -18.212 1.00 70.06 121 ARG A O 1
ATOM 946 N N . MET A 1 122 ? 14.103 7.076 -16.719 1.00 60.44 122 MET A N 1
ATOM 947 C CA . MET A 1 122 ? 15.195 7.399 -15.796 1.00 60.44 122 MET A CA 1
ATOM 948 C C . MET A 1 122 ? 16.480 6.591 -16.047 1.00 60.44 122 MET A C 1
ATOM 950 O O . MET A 1 122 ? 17.460 6.785 -15.336 1.00 60.44 122 MET A O 1
ATOM 954 N N . CYS A 1 123 ? 16.517 5.722 -17.066 1.00 61.81 123 CYS A N 1
ATOM 955 C CA . CYS A 1 123 ? 17.685 4.891 -17.397 1.00 61.81 123 CYS A CA 1
ATOM 956 C C . CYS A 1 123 ? 18.691 5.537 -18.373 1.00 61.81 123 CYS A C 1
ATOM 958 O O . CYS A 1 123 ? 19.518 4.823 -18.935 1.00 61.81 123 CYS A O 1
ATOM 960 N N . TYR A 1 124 ? 18.647 6.854 -18.585 1.00 55.62 124 TYR A N 1
ATOM 961 C CA . TYR A 1 124 ? 19.589 7.551 -19.465 1.00 55.62 124 TYR A CA 1
ATOM 962 C C . TYR A 1 124 ? 20.339 8.641 -18.701 1.00 55.62 124 TYR A C 1
ATOM 964 O O . TYR A 1 124 ? 19.841 9.757 -18.579 1.00 55.62 124 TYR A O 1
ATOM 972 N N . ASN A 1 125 ? 21.517 8.285 -18.186 1.00 47.72 125 ASN A N 1
ATOM 973 C CA . ASN A 1 125 ? 22.702 9.144 -18.091 1.00 47.72 125 ASN A CA 1
ATOM 974 C C . ASN A 1 125 ? 23.944 8.257 -18.003 1.00 47.72 125 ASN A C 1
ATOM 976 O O . ASN A 1 125 ? 24.034 7.484 -17.024 1.00 47.72 125 ASN A O 1
#

pLDDT: mean 75.62, std 18.71, range [42.16, 96.75]

Foldseek 3Di:
DCPVVVVVVVCCVPPPCVPCVDPCVVPVPPPDPDDDDDDPDDDPDDPDDDDQPPADQQFDDPRSPHGAFQWEQPDDDPPDTDTDGEDPQADTHFHDHAQCRHPDGDPQWDQDNPHHTHGPVPPDD

InterPro domains:
  IPR009030 Growth factor receptor cysteine-rich domain superfamily [SSF57184] (54-118)

Sequence (125 aa):
MVEESEESLEDWWFNKQTEEPDLNKYFCIDTLKYATTTANARALAPERETASATCEQGYGGDYCDQCAASYYEAYKDDKKLLCSECHISCEGPCTKAGPIGCSKCKSGWVMDKERGCLDKRMCYN